Protein AF-A0A2P6W6W6-F1 (afdb_monomer)

Nearest PDB structures (foldseek):
  3va7-assembly1_A  TM=9.484E-01  e=3.002E+00  Kluyveromyces lactis NRRL Y-1140
  5i8i-assembly2_D  TM=9.506E-01  e=3.002E+00  Kluyveromyces lactis NRRL Y-1140
  3oep-assembly1_A  TM=9.440E-01  e=3.924E+00  Thermus thermophilus HB8
  3opf-assembly2_B  TM=6.751E-01  e=3.002E+00  Thermus thermophilus HB8

Foldseek 3Di:
DPQWDDWDADPNDIDTDGDCVTDNPVRVVVVDVVVDDDPDDDDDDDDPVVVVVVVVVVVVVPD

Sequence (63 aa):
VDGVSKVESVNGQVEIVFDREIISASDLMREVLERYAVRDFQIKEPDIESVVKKIYNKGLAEE

Structure (mmCIF, N/CA/C/O backbone):
data_AF-A0A2P6W6W6-F1
#
_entry.id   AF-A0A2P6W6W6-F1
#
loop_
_atom_site.group_PDB
_atom_site.id
_atom_site.type_symbol
_atom_site.label_atom_id
_atom_site.label_alt_id
_atom_site.label_comp_id
_atom_site.label_asym_id
_atom_site.label_entity_id
_atom_site.label_seq_id
_atom_site.pdbx_PDB_ins_code
_atom_site.Cartn_x
_atom_site.Cartn_y
_atom_site.Cartn_z
_atom_site.occupancy
_atom_site.B_iso_or_equiv
_atom_site.auth_seq_id
_atom_site.auth_comp_id
_atom_site.auth_asym_id
_atom_site.auth_atom_id
_atom_site.pdbx_PDB_model_num
ATOM 1 N N . VAL A 1 1 ? 8.530 -8.131 3.462 1.00 75.50 1 VAL A N 1
ATOM 2 C CA . VAL A 1 1 ? 8.923 -6.883 4.143 1.00 75.50 1 VAL A CA 1
ATOM 3 C C . VAL A 1 1 ? 8.035 -6.781 5.359 1.00 75.50 1 VAL A C 1
ATOM 5 O O . VAL A 1 1 ? 6.825 -6.917 5.193 1.00 75.50 1 VAL A O 1
ATOM 8 N N . ASP A 1 2 ? 8.620 -6.652 6.544 1.00 84.62 2 ASP A N 1
ATOM 9 C CA . ASP A 1 2 ? 7.843 -6.545 7.780 1.00 84.62 2 ASP A CA 1
ATOM 10 C C . ASP A 1 2 ? 6.973 -5.282 7.753 1.00 84.62 2 ASP A C 1
ATOM 12 O O . ASP A 1 2 ? 7.335 -4.277 7.142 1.00 84.62 2 ASP A O 1
ATOM 16 N N . GLY A 1 3 ? 5.779 -5.363 8.339 1.00 86.19 3 GLY A N 1
ATOM 17 C CA . GLY A 1 3 ? 4.798 -4.273 8.321 1.00 86.19 3 GLY A CA 1
ATOM 18 C C . GLY A 1 3 ? 3.910 -4.213 7.074 1.00 86.19 3 GLY A C 1
ATOM 19 O O . GLY A 1 3 ? 2.932 -3.473 7.080 1.00 86.19 3 GLY A O 1
ATOM 20 N N . VAL A 1 4 ? 4.162 -5.004 6.024 1.00 91.94 4 VAL A N 1
ATOM 21 C CA . VAL A 1 4 ? 3.234 -5.119 4.882 1.00 91.94 4 VAL A CA 1
ATOM 22 C C . VAL A 1 4 ? 2.100 -6.084 5.224 1.00 91.94 4 VAL A C 1
ATOM 24 O O . VAL A 1 4 ? 2.335 -7.256 5.503 1.00 91.94 4 VAL A O 1
ATOM 27 N N . SER A 1 5 ? 0.860 -5.600 5.166 1.00 90.31 5 SER A N 1
ATOM 28 C CA . SER A 1 5 ? -0.347 -6.376 5.488 1.00 90.31 5 SER A CA 1
ATOM 29 C C . SER A 1 5 ? -1.128 -6.832 4.256 1.00 90.31 5 SER A C 1
ATOM 31 O O . SER A 1 5 ? -1.870 -7.811 4.330 1.00 90.31 5 SER A O 1
ATOM 33 N N . LYS A 1 6 ? -0.970 -6.153 3.112 1.00 91.12 6 LYS A N 1
ATOM 34 C CA . LYS A 1 6 ? -1.634 -6.525 1.856 1.00 91.12 6 LYS A CA 1
ATOM 35 C C . LYS A 1 6 ? -0.818 -6.085 0.645 1.00 91.12 6 LYS A C 1
ATOM 37 O O . LYS A 1 6 ? -0.239 -5.002 0.659 1.00 91.12 6 LYS A O 1
ATOM 42 N N . VAL A 1 7 ? -0.826 -6.902 -0.407 1.00 93.06 7 VAL A N 1
ATOM 43 C CA . VAL A 1 7 ? -0.294 -6.562 -1.731 1.00 93.06 7 VAL A CA 1
ATOM 44 C C . VAL A 1 7 ? -1.293 -7.028 -2.782 1.00 93.06 7 VAL A C 1
ATOM 46 O O . VAL A 1 7 ? -1.663 -8.201 -2.794 1.00 93.06 7 VAL A O 1
ATOM 49 N N . GLU A 1 8 ? -1.722 -6.128 -3.659 1.00 93.12 8 GLU A N 1
ATOM 50 C CA . GLU A 1 8 ? -2.607 -6.439 -4.783 1.00 93.12 8 GLU A CA 1
ATOM 51 C C . GLU A 1 8 ? -2.030 -5.879 -6.078 1.00 93.12 8 GLU A C 1
ATOM 53 O O . GLU A 1 8 ? -1.435 -4.806 -6.090 1.00 93.12 8 GLU A O 1
ATOM 58 N N . SER A 1 9 ? -2.198 -6.616 -7.176 1.00 90.94 9 SER A N 1
ATOM 59 C CA . SER A 1 9 ? -1.779 -6.183 -8.508 1.00 90.94 9 SER A CA 1
ATOM 60 C C . SER A 1 9 ? -2.994 -6.112 -9.418 1.00 90.94 9 SER A C 1
ATOM 62 O O . SER A 1 9 ? -3.686 -7.113 -9.614 1.00 90.94 9 SER A O 1
ATOM 64 N N . VAL A 1 10 ? -3.270 -4.926 -9.956 1.00 89.06 10 VAL A N 1
ATOM 65 C CA . VAL A 1 10 ? -4.437 -4.653 -10.798 1.00 89.06 10 VAL A CA 1
ATOM 66 C C . VAL A 1 10 ? -3.997 -3.790 -11.977 1.00 89.06 10 VAL A C 1
ATOM 68 O O . VAL A 1 10 ? -3.464 -2.701 -11.796 1.00 89.06 10 VAL A O 1
ATOM 71 N N . ASN A 1 11 ? -4.205 -4.272 -13.208 1.00 89.25 11 ASN A N 1
ATOM 72 C CA . ASN A 1 11 ? -3.895 -3.540 -14.449 1.00 89.25 11 ASN A CA 1
ATOM 73 C C . ASN A 1 11 ? -2.455 -2.982 -14.533 1.00 89.25 11 ASN A C 1
ATOM 75 O O . ASN A 1 11 ? -2.228 -1.905 -15.081 1.00 89.25 11 ASN A O 1
ATOM 79 N N . GLY A 1 12 ? -1.473 -3.707 -13.988 1.00 87.44 12 GLY A N 1
ATOM 80 C CA . GLY A 1 12 ? -0.069 -3.276 -13.979 1.00 87.44 12 GLY A CA 1
ATOM 81 C C . GLY A 1 12 ? 0.275 -2.233 -12.910 1.00 87.44 12 GLY A C 1
ATOM 82 O O . GLY A 1 12 ? 1.400 -1.740 -12.896 1.00 87.44 12 GLY A O 1
ATOM 83 N N . GLN A 1 13 ? -0.661 -1.916 -12.014 1.00 90.50 13 GLN A N 1
ATOM 84 C CA . GLN A 1 13 ? -0.416 -1.167 -10.785 1.00 90.50 13 GLN A CA 1
ATOM 85 C C . GLN A 1 13 ? -0.359 -2.126 -9.598 1.00 90.50 13 GLN A C 1
ATOM 87 O O . GLN A 1 13 ? -1.124 -3.087 -9.538 1.00 90.50 13 GLN A O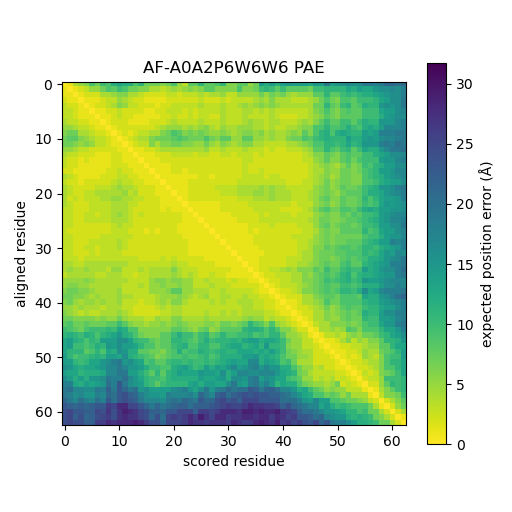 1
ATOM 92 N N . VAL A 1 14 ? 0.549 -1.858 -8.660 1.00 92.56 14 VAL A N 1
ATOM 93 C CA . VAL A 1 14 ? 0.676 -2.621 -7.416 1.00 92.56 14 VAL A CA 1
ATOM 94 C C . VAL A 1 14 ? 0.281 -1.722 -6.254 1.00 92.56 14 VAL A C 1
ATOM 96 O O . VAL A 1 14 ? 0.913 -0.692 -6.028 1.00 92.56 14 VAL A O 1
ATOM 99 N N . GLU A 1 15 ? -0.751 -2.118 -5.517 1.00 92.62 15 GLU A N 1
ATOM 100 C CA . GLU A 1 15 ? -1.154 -1.471 -4.273 1.00 92.62 15 GLU A CA 1
ATOM 101 C C . GLU A 1 15 ? -0.600 -2.247 -3.082 1.00 92.62 15 GLU A C 1
ATOM 103 O O . GLU A 1 15 ? -0.755 -3.466 -2.979 1.00 92.62 15 GLU A O 1
ATOM 108 N N . ILE A 1 16 ? 0.050 -1.528 -2.167 1.00 92.25 16 ILE A N 1
ATOM 109 C CA . ILE A 1 16 ? 0.648 -2.093 -0.960 1.00 92.25 16 ILE A CA 1
ATOM 110 C C . ILE A 1 16 ? 0.026 -1.401 0.247 1.00 92.25 16 ILE A C 1
ATOM 112 O O . ILE A 1 16 ? 0.102 -0.180 0.379 1.00 92.25 16 ILE A O 1
ATOM 116 N N . VAL A 1 17 ? -0.561 -2.189 1.146 1.00 91.94 17 VAL A N 1
ATOM 117 C CA . VAL A 1 17 ? -1.040 -1.709 2.445 1.00 91.94 17 VAL A CA 1
ATOM 118 C C . VAL A 1 17 ? -0.026 -2.117 3.498 1.00 91.94 17 VAL A C 1
ATOM 120 O O . VAL A 1 17 ? 0.321 -3.294 3.622 1.00 91.94 17 VAL A O 1
ATOM 123 N N . PHE A 1 18 ? 0.439 -1.142 4.266 1.00 92.38 18 PHE A N 1
ATOM 124 C CA . PHE A 1 18 ? 1.478 -1.325 5.266 1.00 92.38 18 PHE A CA 1
ATOM 125 C C . PHE A 1 18 ? 1.165 -0.540 6.538 1.00 92.38 18 PHE A C 1
ATOM 127 O O . PHE A 1 18 ? 0.387 0.416 6.516 1.00 92.38 18 PHE A O 1
ATOM 134 N N . ASP A 1 19 ? 1.768 -0.972 7.637 1.00 90.25 19 ASP A N 1
ATOM 135 C CA . ASP A 1 19 ? 1.696 -0.317 8.932 1.00 90.25 19 ASP A CA 1
ATOM 136 C C . ASP A 1 19 ? 2.860 0.667 9.095 1.00 90.25 19 ASP A C 1
ATOM 138 O O . ASP A 1 19 ? 4.031 0.278 9.061 1.00 90.25 19 ASP A O 1
ATOM 142 N N . ARG A 1 20 ? 2.522 1.947 9.279 1.00 89.19 20 ARG A N 1
ATOM 143 C CA . ARG A 1 20 ? 3.491 3.037 9.434 1.00 89.19 20 ARG A CA 1
ATOM 144 C C . ARG A 1 20 ? 4.231 3.015 10.769 1.00 89.19 20 ARG A C 1
ATOM 146 O O . ARG A 1 20 ? 5.276 3.652 10.860 1.00 89.19 20 ARG A O 1
ATOM 153 N N . GLU A 1 21 ? 3.715 2.314 11.777 1.00 90.31 21 GLU A N 1
ATOM 154 C CA . GLU A 1 21 ? 4.406 2.136 13.060 1.00 90.31 21 GLU A CA 1
ATOM 155 C C . GLU A 1 21 ? 5.518 1.081 12.966 1.00 90.31 21 GLU A C 1
ATOM 157 O O . GLU A 1 21 ? 6.456 1.101 13.760 1.00 90.31 21 GLU A O 1
ATOM 162 N N . ILE A 1 22 ? 5.443 0.188 11.971 1.00 94.00 22 ILE A N 1
ATOM 163 C CA . ILE A 1 22 ? 6.421 -0.886 11.748 1.00 94.00 22 ILE A CA 1
ATOM 164 C C . ILE A 1 22 ? 7.421 -0.508 10.650 1.00 94.00 22 ILE A C 1
ATOM 166 O O . ILE A 1 22 ? 8.620 -0.737 10.805 1.00 94.00 22 ILE A O 1
ATOM 170 N N . ILE A 1 23 ? 6.948 0.0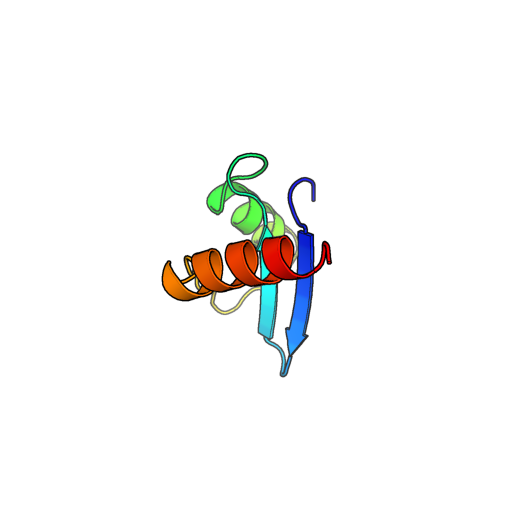69 9.541 1.00 93.44 23 ILE A N 1
ATOM 171 C CA . ILE A 1 23 ? 7.794 0.484 8.418 1.00 93.44 23 ILE A CA 1
ATOM 172 C C . ILE A 1 23 ? 7.364 1.845 7.875 1.00 93.44 23 ILE A C 1
ATOM 174 O O . ILE A 1 23 ? 6.192 2.089 7.584 1.00 93.44 23 ILE A O 1
ATOM 178 N N . SER A 1 24 ? 8.328 2.748 7.695 1.00 92.25 24 SER A N 1
ATOM 179 C CA . SER A 1 24 ? 8.042 4.046 7.093 1.00 92.25 24 SER A CA 1
ATOM 180 C C . SER A 1 24 ? 7.746 3.902 5.596 1.00 92.25 24 SER A C 1
ATOM 182 O O . SER A 1 24 ? 8.258 3.011 4.914 1.00 92.25 24 SER A O 1
ATOM 184 N N . ALA A 1 25 ? 6.952 4.825 5.047 1.00 90.25 25 ALA A N 1
ATOM 185 C CA . ALA A 1 25 ? 6.693 4.852 3.608 1.00 90.25 25 ALA A CA 1
ATOM 186 C C . ALA A 1 25 ? 7.999 4.974 2.801 1.00 90.25 25 ALA A C 1
ATOM 188 O O . ALA A 1 25 ? 8.146 4.337 1.763 1.00 90.25 25 ALA A O 1
ATOM 189 N N . SER A 1 26 ? 8.959 5.760 3.295 1.00 91.81 26 SER A N 1
ATOM 190 C CA . SER A 1 26 ? 10.259 5.981 2.656 1.00 91.81 26 SER A CA 1
ATOM 191 C C . SER A 1 26 ? 11.106 4.713 2.582 1.00 91.81 26 SER A C 1
ATOM 193 O O . SER A 1 26 ? 11.713 4.452 1.543 1.00 91.81 26 SER A O 1
ATOM 195 N N . ASP A 1 27 ? 11.125 3.915 3.650 1.00 93.25 27 ASP A N 1
ATOM 196 C CA . ASP A 1 27 ? 11.889 2.665 3.691 1.00 93.25 27 ASP A CA 1
ATOM 197 C C . ASP A 1 27 ? 11.249 1.603 2.799 1.00 93.25 27 ASP A C 1
ATOM 199 O O . ASP A 1 27 ? 11.939 0.955 2.013 1.00 93.25 27 ASP A O 1
ATOM 203 N N . LEU A 1 28 ? 9.917 1.494 2.831 1.00 92.94 28 LEU A N 1
ATOM 204 C CA . LEU A 1 28 ? 9.191 0.611 1.922 1.00 92.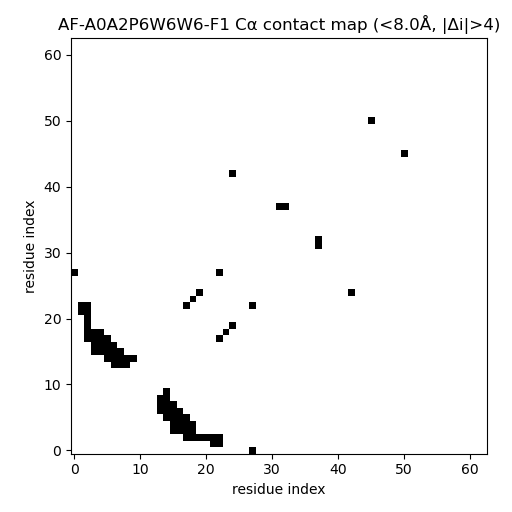94 28 LEU A CA 1
ATOM 205 C C . LEU A 1 28 ? 9.434 0.994 0.454 1.00 92.94 28 LEU A C 1
ATOM 207 O O . LEU A 1 28 ? 9.679 0.123 -0.378 1.00 92.94 28 LEU A O 1
ATOM 211 N N . MET A 1 29 ? 9.407 2.289 0.127 1.00 91.38 29 MET A N 1
ATOM 212 C CA . MET A 1 29 ? 9.707 2.766 -1.226 1.00 91.38 29 MET A CA 1
ATOM 213 C C . MET A 1 29 ? 11.135 2.435 -1.651 1.00 91.38 29 MET A C 1
ATOM 215 O O . MET A 1 29 ? 11.330 1.985 -2.777 1.00 91.38 29 MET A O 1
ATOM 219 N N . ARG A 1 30 ? 12.124 2.625 -0.770 1.00 92.44 30 ARG A N 1
ATOM 220 C CA . ARG A 1 30 ? 13.521 2.268 -1.050 1.00 92.44 30 ARG A CA 1
ATOM 221 C C . ARG A 1 30 ? 13.640 0.793 -1.429 1.00 92.44 30 ARG A C 1
ATOM 223 O O . ARG A 1 30 ? 14.164 0.493 -2.495 1.00 92.44 30 ARG A O 1
ATOM 230 N N . GLU A 1 31 ? 13.080 -0.101 -0.617 1.00 92.81 31 GLU A N 1
ATOM 231 C CA . GLU A 1 31 ? 13.097 -1.548 -0.876 1.00 92.81 31 GLU A CA 1
ATOM 232 C C . GLU A 1 31 ? 12.440 -1.920 -2.211 1.00 92.81 31 GLU A C 1
ATOM 234 O O . GLU A 1 31 ? 12.913 -2.805 -2.926 1.00 92.81 31 GLU A O 1
ATOM 239 N N . VAL A 1 32 ? 11.341 -1.249 -2.569 1.00 92.69 32 VAL A N 1
ATOM 240 C CA . VAL A 1 32 ? 10.656 -1.485 -3.846 1.00 92.69 32 VAL A CA 1
ATOM 241 C C . VAL A 1 32 ? 11.506 -0.992 -5.019 1.00 92.69 32 VAL A C 1
ATOM 243 O O . VAL A 1 32 ? 11.680 -1.726 -5.990 1.00 92.69 32 VAL A O 1
ATOM 246 N N . LEU A 1 33 ? 12.058 0.218 -4.934 1.00 92.19 33 LEU A N 1
ATOM 247 C CA . LEU A 1 33 ? 12.849 0.831 -6.007 1.00 92.19 33 LEU A CA 1
ATOM 248 C C . LEU A 1 33 ? 14.202 0.142 -6.225 1.00 92.19 33 LEU A C 1
ATOM 250 O O . LEU A 1 33 ? 14.703 0.127 -7.346 1.00 92.19 33 LEU A O 1
ATOM 254 N N . GLU A 1 34 ? 14.786 -0.455 -5.186 1.00 94.25 34 GLU A N 1
ATOM 255 C CA . GLU A 1 34 ? 16.017 -1.246 -5.311 1.00 94.25 34 GLU A CA 1
ATOM 256 C C . GLU A 1 34 ? 15.791 -2.571 -6.049 1.00 94.25 34 GLU A C 1
ATOM 258 O O . GLU A 1 34 ? 16.691 -3.074 -6.722 1.00 94.25 34 GLU A O 1
ATOM 263 N N . ARG A 1 35 ? 14.587 -3.143 -5.943 1.00 92.44 35 ARG A N 1
ATOM 264 C CA . ARG A 1 35 ? 14.261 -4.462 -6.506 1.00 92.44 35 ARG A CA 1
ATOM 265 C C . ARG A 1 35 ? 13.520 -4.390 -7.838 1.00 92.44 35 ARG A C 1
ATOM 267 O O . ARG A 1 35 ? 13.560 -5.354 -8.601 1.00 92.44 35 ARG A O 1
ATOM 274 N N . TYR A 1 36 ? 12.839 -3.280 -8.121 1.00 91.19 36 TYR A N 1
ATOM 275 C CA . TYR A 1 36 ? 11.946 -3.148 -9.269 1.00 91.19 36 TYR A CA 1
ATOM 276 C C . TYR A 1 36 ? 12.084 -1.790 -9.962 1.00 91.19 36 TYR A C 1
ATOM 278 O O . TYR A 1 36 ? 12.183 -0.744 -9.326 1.00 91.19 36 TYR A O 1
ATOM 286 N N . ALA A 1 37 ? 11.992 -1.797 -11.293 1.00 90.00 37 ALA A N 1
ATOM 287 C CA . ALA A 1 37 ? 11.906 -0.579 -12.092 1.00 90.00 37 ALA A CA 1
ATOM 288 C C . ALA A 1 37 ? 10.477 -0.007 -12.045 1.00 90.00 37 ALA A C 1
ATOM 290 O O . ALA A 1 37 ? 9.610 -0.388 -12.836 1.00 90.00 37 ALA A O 1
ATOM 291 N N . VAL A 1 38 ? 10.228 0.904 -11.106 1.00 90.56 38 VAL A N 1
ATOM 292 C CA . VAL A 1 38 ? 8.938 1.594 -10.951 1.00 90.56 38 VAL A CA 1
ATOM 293 C C . VAL A 1 38 ? 8.904 2.847 -11.829 1.00 90.56 38 VAL A C 1
ATOM 295 O O . VAL A 1 38 ? 9.849 3.630 -11.831 1.00 90.56 38 VAL A O 1
ATOM 298 N N . ARG A 1 39 ? 7.816 3.041 -12.586 1.00 90.44 39 ARG A N 1
ATOM 299 C CA . ARG A 1 39 ? 7.635 4.229 -13.445 1.00 90.44 39 ARG A CA 1
ATOM 300 C C . ARG A 1 39 ? 7.181 5.457 -12.665 1.00 90.44 39 ARG A C 1
ATOM 302 O O . ARG A 1 39 ? 7.644 6.553 -12.947 1.00 9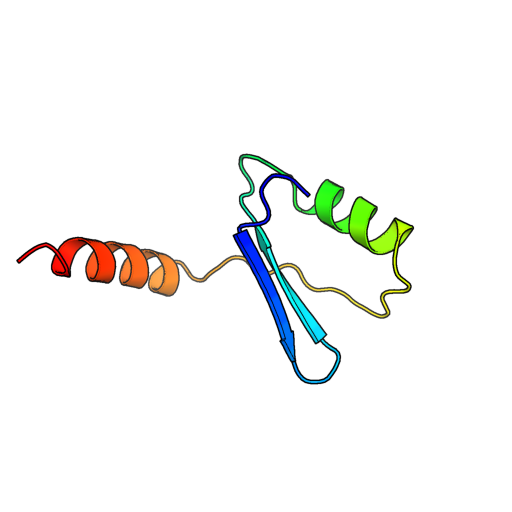0.44 39 ARG A O 1
ATOM 309 N N . ASP A 1 40 ? 6.248 5.252 -11.744 1.00 89.62 40 ASP A N 1
ATOM 310 C CA . ASP A 1 40 ? 5.666 6.279 -10.890 1.00 89.62 40 ASP A CA 1
ATOM 311 C C . ASP A 1 40 ? 5.077 5.614 -9.638 1.00 89.62 40 ASP A C 1
ATOM 313 O O . ASP A 1 40 ? 4.763 4.418 -9.661 1.00 89.62 40 ASP A O 1
ATOM 317 N N . PHE A 1 41 ? 4.931 6.367 -8.553 1.00 89.69 41 PHE A N 1
ATOM 318 C CA . PHE A 1 41 ? 4.318 5.897 -7.316 1.00 89.69 41 PHE A CA 1
ATOM 319 C C . PHE A 1 41 ? 3.518 7.011 -6.642 1.00 89.69 41 PHE A C 1
ATO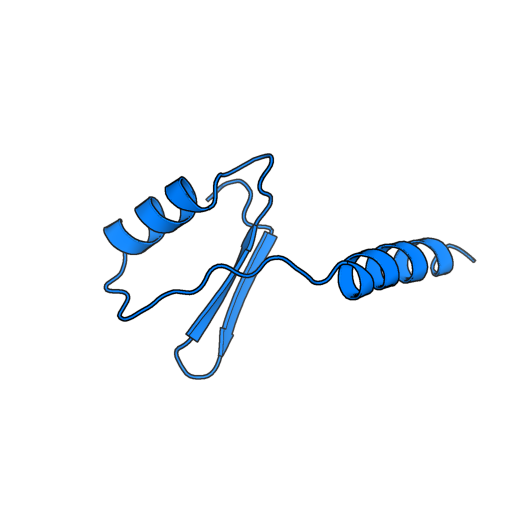M 321 O O . PHE A 1 41 ? 3.825 8.194 -6.752 1.00 89.69 41 PHE A O 1
ATOM 328 N N . GLN A 1 42 ? 2.506 6.618 -5.872 1.00 89.56 42 GLN A N 1
ATOM 329 C CA . GLN A 1 42 ? 1.719 7.537 -5.063 1.00 89.56 42 GLN A CA 1
ATOM 330 C C . GLN A 1 42 ? 1.556 6.967 -3.657 1.00 89.56 42 GLN A C 1
ATOM 332 O O . GLN A 1 42 ? 1.195 5.804 -3.488 1.00 89.56 42 GLN A O 1
ATOM 337 N N . ILE A 1 43 ? 1.769 7.807 -2.647 1.00 88.06 43 ILE A N 1
ATOM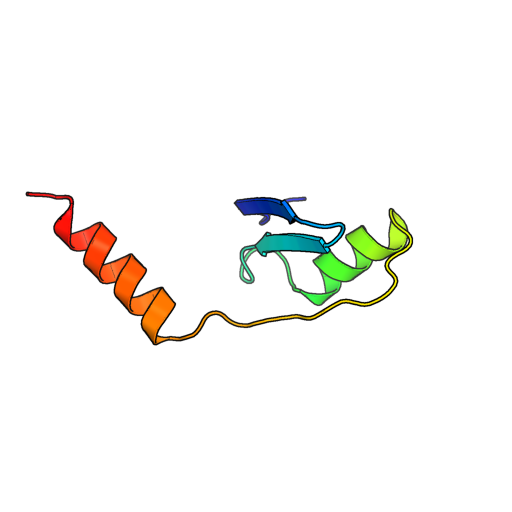 338 C CA . ILE A 1 43 ? 1.402 7.494 -1.266 1.00 88.06 43 ILE A CA 1
ATOM 339 C C . ILE A 1 43 ? 0.023 8.093 -1.011 1.00 88.06 43 ILE A C 1
ATOM 341 O O . ILE A 1 43 ? -0.197 9.279 -1.257 1.00 88.06 43 ILE A O 1
ATOM 345 N N . LYS A 1 44 ? -0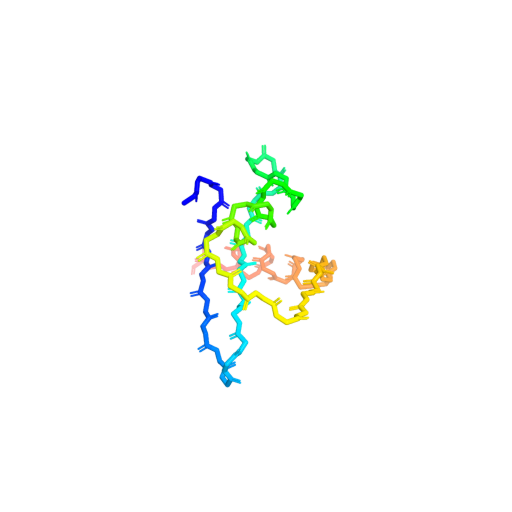.901 7.277 -0.507 1.00 86.25 44 LYS A N 1
ATOM 346 C CA . LYS A 1 44 ? -2.225 7.720 -0.070 1.00 86.25 44 LYS A CA 1
ATOM 347 C C . LYS A 1 44 ? -2.386 7.414 1.409 1.00 86.25 44 LYS A C 1
ATOM 349 O O . LYS A 1 44 ? -2.031 6.325 1.860 1.00 86.25 44 LYS A O 1
ATOM 354 N N . GLU A 1 45 ? -2.912 8.373 2.154 1.00 82.12 45 GLU A N 1
ATOM 355 C CA . GLU A 1 45 ? -3.457 8.092 3.478 1.00 82.12 45 GLU A CA 1
ATOM 356 C C . GLU A 1 45 ? -4.914 7.660 3.320 1.00 82.12 45 GLU A C 1
ATOM 358 O O . GLU A 1 45 ? -5.618 8.213 2.473 1.00 82.12 45 GLU A O 1
ATOM 363 N N . PRO A 1 46 ? -5.368 6.642 4.067 1.00 77.19 46 PRO A N 1
ATOM 364 C CA . PRO A 1 46 ? -6.768 6.261 4.031 1.00 77.19 46 PRO A CA 1
ATOM 365 C C . PRO A 1 46 ? -7.625 7.411 4.567 1.00 77.19 46 PRO A C 1
ATOM 367 O O . PRO A 1 46 ? -7.301 7.997 5.599 1.00 77.19 46 PRO A O 1
ATOM 370 N N . ASP A 1 47 ? -8.747 7.692 3.903 1.00 77.81 47 ASP A N 1
ATOM 371 C CA . ASP A 1 47 ? -9.716 8.664 4.405 1.00 77.81 47 ASP A CA 1
ATOM 372 C C . ASP A 1 47 ? -10.189 8.271 5.807 1.00 77.81 47 ASP A C 1
ATOM 374 O O . ASP A 1 47 ? -10.494 7.098 6.068 1.00 77.81 47 ASP A O 1
ATOM 378 N N . ILE A 1 48 ? -10.311 9.256 6.702 1.00 78.12 48 ILE A N 1
ATOM 379 C CA . ILE A 1 48 ? -10.769 9.027 8.078 1.00 78.12 48 ILE A CA 1
ATOM 380 C C . ILE A 1 48 ? -12.109 8.282 8.104 1.00 78.12 48 ILE A C 1
ATOM 382 O O . ILE A 1 48 ? -12.289 7.359 8.893 1.00 78.12 48 ILE A O 1
ATOM 386 N N . GLU A 1 49 ? -13.016 8.589 7.174 1.00 78.69 49 GLU A N 1
ATOM 387 C CA . GLU A 1 49 ? -14.305 7.906 7.037 1.00 78.69 49 GLU A CA 1
ATOM 388 C C . GLU A 1 49 ? -14.152 6.405 6.754 1.00 78.69 49 GLU A C 1
ATOM 390 O O . GLU A 1 49 ? -14.907 5.586 7.281 1.00 78.69 49 GLU A O 1
ATOM 395 N N . SER A 1 50 ? -13.157 6.022 5.951 1.00 71.88 50 SER A N 1
ATOM 396 C CA . SER A 1 50 ? -12.864 4.622 5.625 1.00 71.88 50 SER A CA 1
ATOM 397 C C . SER A 1 50 ? -12.260 3.874 6.813 1.00 71.88 50 SER A C 1
ATOM 399 O O . SER A 1 50 ? -12.575 2.701 7.030 1.00 71.88 50 SER A O 1
ATOM 401 N N . VAL A 1 51 ? -11.426 4.546 7.613 1.00 75.75 51 VAL A N 1
ATOM 402 C CA . VAL A 1 51 ? -10.882 3.997 8.866 1.00 75.75 51 VAL A CA 1
ATOM 403 C C . VAL A 1 51 ? -12.006 3.785 9.880 1.00 75.75 51 VAL A C 1
ATOM 405 O O . VAL A 1 51 ? -12.155 2.696 10.432 1.00 75.75 51 VAL A O 1
ATOM 408 N N . VAL A 1 52 ? -12.853 4.796 10.055 1.00 76.56 52 VAL A N 1
ATOM 409 C CA . VAL A 1 52 ? -13.984 4.784 10.983 1.00 76.56 52 VAL A CA 1
ATOM 410 C C . VAL A 1 52 ? -14.994 3.690 10.620 1.00 76.56 52 VAL A C 1
ATOM 412 O O . VAL A 1 52 ? -15.377 2.904 11.485 1.00 76.56 52 VAL A O 1
ATOM 415 N N . LYS A 1 53 ? -15.357 3.544 9.337 1.00 74.38 53 LYS A N 1
ATOM 416 C CA . LYS A 1 53 ? -16.215 2.438 8.866 1.00 74.38 53 LYS A CA 1
ATOM 417 C C . LYS A 1 53 ? -15.630 1.067 9.193 1.00 74.38 53 LYS A C 1
ATOM 419 O O . LYS A 1 53 ? -16.368 0.187 9.617 1.00 74.38 53 LYS A O 1
ATOM 424 N N . LYS A 1 54 ? -14.317 0.866 9.025 1.00 69.94 54 LYS A N 1
ATOM 425 C CA . LYS A 1 54 ? -13.668 -0.405 9.393 1.00 69.94 54 LYS A CA 1
ATOM 426 C C . LYS A 1 54 ? -13.758 -0.689 10.892 1.00 69.94 54 LYS A C 1
ATOM 428 O O . LYS A 1 54 ? -13.944 -1.846 11.251 1.00 69.94 54 LYS A O 1
ATOM 433 N N . ILE A 1 55 ? -13.636 0.327 11.747 1.00 72.12 55 ILE A N 1
ATOM 434 C CA . ILE A 1 55 ? -13.751 0.172 13.206 1.00 72.12 55 ILE A CA 1
ATOM 435 C C . ILE A 1 55 ? -15.189 -0.189 13.589 1.00 72.12 55 ILE A C 1
ATOM 437 O O . ILE A 1 55 ? -15.395 -1.194 14.263 1.00 72.12 55 ILE A O 1
ATOM 441 N N . TYR A 1 56 ? -16.184 0.557 13.096 1.00 70.75 56 TYR A N 1
ATOM 442 C CA . TYR A 1 56 ? -17.592 0.262 13.380 1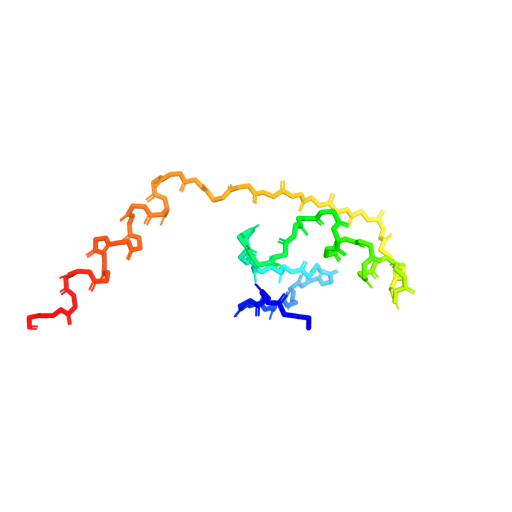.00 70.75 56 TYR A CA 1
ATOM 443 C C . TYR A 1 56 ? -18.025 -1.102 12.833 1.00 70.75 56 TYR A C 1
ATOM 445 O O . TYR A 1 56 ? -18.651 -1.872 13.549 1.00 70.75 56 TYR A O 1
ATOM 453 N N . ASN A 1 57 ? -17.630 -1.455 11.607 1.00 66.25 57 ASN A N 1
ATOM 454 C CA . ASN A 1 57 ? -17.964 -2.760 11.028 1.00 66.25 57 ASN A CA 1
ATOM 455 C C . ASN A 1 57 ? -17.279 -3.929 11.751 1.00 66.25 57 ASN A C 1
ATOM 457 O O . ASN A 1 57 ? -17.825 -5.025 11.764 1.00 66.25 57 ASN A O 1
ATOM 461 N N . LYS A 1 58 ? -16.097 -3.720 12.348 1.00 60.91 58 LYS A N 1
ATOM 462 C CA . LYS A 1 58 ? -15.463 -4.728 13.208 1.00 60.91 58 LYS A CA 1
ATOM 463 C C . LYS A 1 58 ? -16.154 -4.838 14.570 1.00 60.91 58 LYS A C 1
ATOM 465 O O . LYS A 1 58 ? -16.274 -5.946 15.068 1.00 60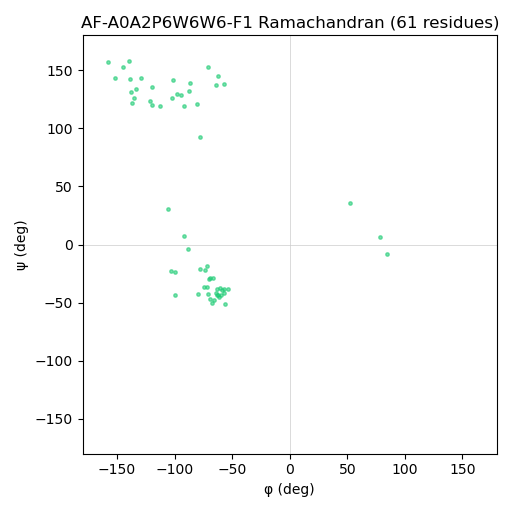.91 58 LYS A O 1
ATOM 470 N N . GLY A 1 59 ? -16.625 -3.727 15.140 1.00 56.88 59 GLY A N 1
ATOM 471 C CA . GLY A 1 59 ? -17.352 -3.718 16.417 1.00 56.88 59 GLY A CA 1
ATOM 472 C C . GLY A 1 59 ? -18.788 -4.253 16.342 1.00 56.88 59 GLY A C 1
ATOM 473 O O . GLY A 1 59 ? -19.320 -4.692 17.350 1.00 56.88 59 GLY A O 1
ATOM 474 N N . LEU A 1 60 ? -19.409 -4.247 15.158 1.00 55.28 60 LEU A N 1
ATOM 475 C CA . LEU A 1 60 ? -20.764 -4.774 14.926 1.00 55.28 60 LEU A CA 1
ATOM 476 C C . LEU A 1 60 ? -20.798 -6.273 14.575 1.00 55.28 60 LEU A C 1
ATOM 478 O O . LEU A 1 60 ? -21.874 -6.827 14.390 1.00 55.28 60 LEU A O 1
ATOM 482 N N . ALA A 1 61 ? -19.640 -6.925 14.434 1.00 51.41 61 ALA A N 1
ATOM 483 C CA . ALA A 1 61 ? -19.543 -8.352 14.114 1.00 51.41 61 ALA A CA 1
ATOM 484 C C . ALA A 1 61 ? -19.458 -9.255 15.364 1.00 51.41 61 ALA A C 1
ATOM 486 O O . ALA A 1 61 ? -19.223 -10.453 15.225 1.00 51.41 61 ALA A O 1
ATOM 487 N N . GLU A 1 62 ? -19.623 -8.688 16.565 1.00 48.97 62 GLU A N 1
ATOM 488 C CA . GLU A 1 62 ? -19.608 -9.404 17.851 1.00 48.97 62 GLU A CA 1
ATOM 489 C C . GLU A 1 62 ? -21.011 -9.560 18.484 1.00 48.97 62 GLU A C 1
ATOM 491 O O . GLU A 1 62 ? -21.121 -9.637 19.707 1.00 48.97 62 GLU A O 1
ATOM 496 N N . GLU A 1 63 ? -22.077 -9.644 17.675 1.00 42.16 63 GLU A N 1
ATOM 497 C CA . GLU A 1 63 ? -23.427 -10.049 18.126 1.00 42.16 63 GLU A CA 1
ATOM 498 C C . GLU A 1 63 ? -23.915 -11.339 17.450 1.00 42.16 63 GLU A C 1
ATOM 500 O O . GLU A 1 63 ? -23.891 -11.414 16.198 1.00 42.16 63 GLU A O 1
#

Mean predicted aligned error: 7.51 Å

pLDDT: mean 83.7, std 12.48, range [42.16, 94.25]

Solvent-accessible surface area (backbone atoms only — not comparable to full-atom values): 4186 Å² total; per-residue (Å²): 115,81,41,58,80,44,78,48,79,56,96,93,42,76,50,74,44,64,39,68,92,70,34,48,71,68,60,56,48,49,60,48,57,78,75,39,95,73,91,76,88,82,90,77,78,81,53,67,68,60,53,51,51,53,51,53,59,58,67,65,69,78,120

Secondary structure (DSSP, 8-state):
-TTEEEEEEETTEEEEEE-TTTS-HHHHHHHHHHHS--S-----PPPHHHHHHHHHHHHTT--

Radius of gyration: 14.5 Å; Cα contacts (8 Å, |Δi|>4): 39; chains: 1; bounding box: 39×19×33 Å